Protein AF-A0A8B8NC90-F1 (afdb_monomer_lite)

Structure (mmCIF, N/CA/C/O backbone):
data_AF-A0A8B8NC90-F1
#
_entry.id   AF-A0A8B8NC90-F1
#
loop_
_atom_site.group_PDB
_atom_site.id
_atom_site.type_symbol
_atom_site.label_atom_id
_atom_site.label_alt_id
_atom_site.label_comp_id
_atom_site.label_asym_id
_atom_site.label_entity_id
_atom_site.label_seq_id
_atom_site.pdbx_PDB_ins_code
_atom_site.Cartn_x
_atom_site.Cartn_y
_atom_site.Cartn_z
_atom_site.occupancy
_atom_site.B_iso_or_equiv
_atom_site.auth_seq_id
_atom_site.auth_comp_id
_atom_site.auth_asym_id
_atom_site.auth_atom_id
_atom_site.pdbx_PDB_model_num
ATOM 1 N N . MET A 1 1 ? 20.961 3.939 -5.546 1.00 51.34 1 MET A N 1
ATOM 2 C CA . MET A 1 1 ? 19.909 4.936 -5.263 1.00 51.34 1 MET A CA 1
ATOM 3 C C . MET A 1 1 ? 19.337 5.400 -6.590 1.00 51.34 1 MET A C 1
ATOM 5 O O . MET A 1 1 ? 20.127 5.624 -7.498 1.00 51.34 1 MET A O 1
ATOM 9 N N . LEU A 1 2 ? 18.010 5.476 -6.715 1.00 60.88 2 LEU A N 1
ATOM 10 C CA . LEU A 1 2 ? 17.328 6.079 -7.866 1.00 60.88 2 LEU A CA 1
ATOM 11 C C . LEU A 1 2 ? 17.596 7.584 -7.821 1.00 60.88 2 LEU A C 1
ATOM 13 O O . LEU A 1 2 ? 17.132 8.259 -6.910 1.00 60.88 2 LEU A O 1
ATOM 17 N N . THR A 1 3 ? 18.426 8.091 -8.726 1.00 68.88 3 THR A N 1
ATOM 18 C CA . THR A 1 3 ? 18.877 9.491 -8.691 1.00 68.88 3 THR A CA 1
ATOM 19 C C . THR A 1 3 ? 18.158 10.370 -9.701 1.00 68.88 3 THR A C 1
ATOM 21 O O . THR A 1 3 ? 18.131 11.588 -9.526 1.00 68.88 3 THR A O 1
ATOM 24 N N . LYS A 1 4 ? 17.570 9.788 -10.754 1.00 80.81 4 LYS A N 1
ATOM 25 C CA . LYS A 1 4 ? 16.879 10.552 -11.790 1.00 80.81 4 LYS A CA 1
ATOM 26 C C . LYS A 1 4 ? 15.377 10.632 -11.487 1.00 80.81 4 LYS A C 1
ATOM 28 O O . LYS A 1 4 ? 14.757 9.596 -11.249 1.00 80.81 4 LYS A O 1
ATOM 33 N N . PRO A 1 5 ? 14.752 11.822 -11.583 1.00 84.38 5 PRO A N 1
ATOM 34 C CA . PRO A 1 5 ? 13.306 11.973 -11.395 1.00 84.38 5 PRO A CA 1
ATOM 35 C C . PRO A 1 5 ? 12.468 11.092 -12.330 1.00 84.38 5 PRO A C 1
ATOM 37 O O . PRO A 1 5 ? 11.403 10.618 -11.946 1.00 84.38 5 PRO A O 1
ATOM 40 N N . ILE A 1 6 ? 12.962 10.840 -13.546 1.00 85.75 6 ILE A N 1
ATOM 41 C CA . ILE A 1 6 ? 12.289 9.978 -14.524 1.00 85.75 6 ILE A CA 1
ATOM 42 C C . ILE A 1 6 ? 12.207 8.521 -14.056 1.00 85.75 6 ILE A C 1
ATOM 44 O O . ILE A 1 6 ? 11.196 7.866 -14.289 1.00 85.75 6 ILE A O 1
ATOM 48 N N . ASP A 1 7 ? 13.215 8.032 -13.329 1.00 85.12 7 ASP A N 1
ATOM 49 C CA . ASP A 1 7 ? 13.214 6.663 -12.817 1.00 85.12 7 ASP A CA 1
ATOM 50 C C . ASP A 1 7 ? 12.179 6.508 -11.689 1.00 85.12 7 ASP A C 1
ATOM 52 O O . ASP A 1 7 ? 11.511 5.480 -11.593 1.00 85.12 7 ASP A O 1
ATOM 56 N N . LEU A 1 8 ? 11.997 7.548 -10.861 1.00 86.88 8 LEU A N 1
ATOM 57 C CA . LEU A 1 8 ? 10.943 7.590 -9.839 1.00 86.88 8 LEU A CA 1
ATOM 58 C C . LEU A 1 8 ? 9.545 7.644 -10.462 1.00 86.88 8 LEU A C 1
ATOM 60 O O . LEU A 1 8 ? 8.629 6.997 -9.959 1.00 86.88 8 LEU A O 1
ATOM 64 N N . LEU A 1 9 ? 9.378 8.387 -11.560 1.00 88.81 9 LEU A N 1
ATOM 65 C CA . LEU A 1 9 ? 8.118 8.418 -12.301 1.00 88.81 9 LEU A CA 1
ATOM 66 C C . LEU A 1 9 ? 7.781 7.031 -12.860 1.00 88.81 9 LEU A C 1
ATOM 68 O O . LEU A 1 9 ? 6.677 6.543 -12.633 1.00 88.81 9 LEU A O 1
ATOM 72 N N . MET A 1 10 ? 8.752 6.371 -13.502 1.00 90.31 10 MET A N 1
ATOM 73 C CA . MET A 1 10 ? 8.588 5.002 -13.995 1.00 90.31 10 MET A CA 1
ATOM 74 C C . MET A 1 10 ? 8.243 4.032 -12.861 1.00 90.31 10 MET A C 1
ATOM 76 O O . MET A 1 10 ? 7.361 3.192 -13.016 1.00 90.31 10 MET A O 1
ATOM 80 N N . LEU A 1 11 ? 8.899 4.142 -11.702 1.00 90.00 11 LEU A N 1
ATOM 81 C CA . LEU A 1 11 ? 8.600 3.284 -10.556 1.00 90.00 11 LEU A CA 1
ATOM 82 C C . LEU A 1 11 ? 7.179 3.512 -10.020 1.00 90.00 11 LEU A C 1
ATOM 84 O O . LEU A 1 11 ? 6.496 2.545 -9.689 1.00 90.00 11 LEU A O 1
ATOM 88 N N . ASN A 1 12 ? 6.721 4.765 -9.957 1.00 90.88 12 ASN A N 1
ATOM 89 C CA . ASN A 1 12 ? 5.355 5.088 -9.548 1.00 90.88 12 ASN A CA 1
ATOM 90 C C . ASN A 1 12 ? 4.318 4.549 -10.533 1.00 90.88 12 ASN A C 1
ATOM 92 O O . ASN A 1 12 ? 3.337 3.958 -10.090 1.00 90.88 12 ASN A O 1
ATOM 96 N N . GLU A 1 13 ? 4.563 4.670 -11.837 1.00 92.38 13 GLU A N 1
ATOM 97 C CA . GLU A 1 13 ? 3.695 4.099 -12.870 1.00 92.38 13 GLU A CA 1
ATOM 98 C C . GLU A 1 13 ? 3.604 2.573 -12.736 1.00 92.38 13 GLU A C 1
ATOM 100 O O . GLU A 1 13 ? 2.508 2.011 -12.760 1.00 92.38 13 GLU A O 1
ATOM 105 N N . LEU A 1 14 ? 4.738 1.893 -12.529 1.00 93.69 14 LEU A N 1
ATOM 106 C CA . LEU A 1 14 ? 4.758 0.446 -12.311 1.00 93.69 14 LEU A CA 1
ATOM 107 C C . LEU A 1 14 ? 4.012 0.053 -11.030 1.00 93.69 14 LEU A C 1
ATOM 109 O O . LEU A 1 14 ? 3.244 -0.908 -11.031 1.00 93.69 14 LEU A O 1
ATOM 113 N N . LYS A 1 15 ? 4.214 0.802 -9.944 1.00 93.06 15 LYS A N 1
ATOM 114 C CA . LYS A 1 15 ? 3.516 0.592 -8.674 1.00 93.06 15 LYS A CA 1
ATOM 115 C C . LYS A 1 15 ? 2.003 0.732 -8.862 1.00 93.06 15 LYS A C 1
ATOM 117 O O . LYS A 1 15 ? 1.269 -0.171 -8.489 1.00 93.06 15 LYS A O 1
ATOM 122 N N . GLU A 1 16 ? 1.543 1.820 -9.468 1.00 93.25 16 GLU A N 1
ATOM 123 C CA . GLU A 1 16 ? 0.112 2.112 -9.648 1.00 93.25 16 GLU A CA 1
ATOM 124 C C . GLU A 1 16 ? -0.570 1.188 -10.660 1.00 93.25 16 GLU A C 1
ATOM 126 O O . GLU A 1 16 ? -1.758 0.916 -10.526 1.00 93.25 16 GLU A O 1
ATOM 131 N N . SER A 1 17 ? 0.172 0.671 -11.643 1.00 94.19 17 SER A N 1
ATOM 132 C CA . SER A 1 17 ? -0.391 -0.191 -12.689 1.00 94.19 17 SER A CA 1
ATOM 133 C C . SER A 1 17 ? -0.406 -1.676 -12.327 1.00 94.19 17 SER A C 1
ATOM 135 O O . SER A 1 17 ? -1.260 -2.407 -12.822 1.00 94.19 17 SER A O 1
ATOM 137 N N . TYR A 1 18 ? 0.562 -2.147 -11.532 1.00 95.06 18 TYR A N 1
ATOM 138 C CA . TYR A 1 18 ? 0.778 -3.584 -11.322 1.00 95.06 18 TYR A CA 1
ATOM 139 C C . TYR A 1 18 ? 0.674 -4.034 -9.865 1.00 95.06 18 TYR A C 1
ATOM 141 O O . TYR A 1 18 ? 0.512 -5.232 -9.640 1.00 95.06 18 TYR A O 1
ATOM 149 N N . CYS A 1 19 ? 0.785 -3.140 -8.875 1.00 95.12 19 CYS A N 1
ATOM 150 C CA . CYS A 1 19 ? 0.673 -3.547 -7.474 1.00 95.12 19 CYS A CA 1
ATOM 151 C C . CYS A 1 19 ? -0.789 -3.620 -7.037 1.00 95.12 19 CYS A C 1
ATOM 153 O O . CYS A 1 19 ? -1.553 -2.671 -7.195 1.00 95.12 19 CYS A O 1
ATOM 155 N N . TYR A 1 20 ? -1.144 -4.730 -6.406 1.00 94.75 20 TYR A N 1
ATOM 156 C CA . TYR A 1 20 ? -2.448 -4.950 -5.796 1.00 94.75 20 TYR A CA 1
ATOM 157 C C . TYR A 1 20 ? -2.318 -5.978 -4.677 1.00 94.75 20 TYR A C 1
ATOM 159 O O . TYR A 1 20 ? -1.362 -6.750 -4.634 1.00 94.75 20 TYR A O 1
ATOM 167 N N . ILE A 1 21 ? -3.263 -5.989 -3.746 1.00 95.19 21 ILE A N 1
ATOM 168 C CA . ILE A 1 21 ? -3.246 -6.902 -2.609 1.00 95.19 21 ILE A CA 1
ATOM 169 C C . ILE A 1 21 ? -4.091 -8.129 -2.942 1.00 95.19 21 ILE A C 1
ATOM 171 O O . ILE A 1 21 ? -5.312 -8.062 -3.050 1.00 95.19 21 ILE A O 1
ATOM 175 N N . GLN A 1 22 ? -3.422 -9.268 -3.080 1.00 92.88 22 GLN A N 1
ATOM 176 C CA . GLN A 1 22 ? -4.041 -10.577 -3.246 1.00 92.88 22 GLN A CA 1
ATOM 177 C C . GLN A 1 22 ? -3.178 -11.635 -2.551 1.00 92.88 22 GLN A C 1
ATOM 179 O O . GLN A 1 22 ? -1.956 -11.488 -2.458 1.00 92.88 22 GLN A O 1
ATOM 184 N N . GLU A 1 23 ? -3.804 -12.704 -2.063 1.00 87.50 23 GLU A N 1
ATOM 185 C CA . GLU A 1 23 ? -3.086 -13.884 -1.580 1.00 87.50 23 GLU A CA 1
ATOM 186 C C . GLU A 1 23 ? -2.426 -14.658 -2.732 1.00 87.50 23 GLU A C 1
ATOM 188 O O . GLU A 1 23 ? -3.012 -14.828 -3.801 1.00 87.50 23 GLU A O 1
ATOM 193 N N . GLY A 1 24 ? -1.219 -15.178 -2.491 1.00 88.75 24 GLY A N 1
ATOM 194 C CA . GLY A 1 24 ? -0.445 -15.948 -3.470 1.00 88.75 24 GLY A CA 1
ATOM 195 C C . GLY A 1 24 ? 0.720 -15.171 -4.085 1.00 88.75 24 GLY A C 1
ATOM 196 O O . GLY A 1 24 ? 1.045 -14.069 -3.656 1.00 88.75 24 GLY A O 1
ATOM 197 N N . GLU A 1 25 ? 1.398 -15.773 -5.061 1.00 88.19 25 GLU A N 1
ATOM 198 C CA . GLU A 1 25 ? 2.469 -15.114 -5.816 1.00 88.19 25 GLU A CA 1
ATOM 199 C C . GLU A 1 25 ? 1.867 -14.351 -6.997 1.00 88.19 25 GLU A C 1
ATOM 201 O O . GLU A 1 25 ? 1.104 -14.913 -7.786 1.00 88.19 25 GLU A O 1
ATOM 206 N N . VAL A 1 26 ? 2.213 -13.068 -7.101 1.00 92.25 26 VAL A N 1
ATOM 207 C CA . VAL A 1 26 ? 1.705 -12.182 -8.143 1.00 92.25 26 VAL A CA 1
ATOM 208 C C . VAL A 1 26 ? 2.850 -11.662 -8.995 1.00 92.25 26 VAL A C 1
ATOM 210 O O . VAL A 1 26 ? 3.685 -10.881 -8.531 1.00 92.25 26 VAL A O 1
ATOM 213 N N . ASP A 1 27 ? 2.807 -12.028 -10.270 1.00 94.44 27 ASP A N 1
ATOM 214 C CA . ASP A 1 27 ? 3.809 -11.676 -11.262 1.00 94.44 27 ASP A CA 1
ATOM 215 C C . ASP A 1 27 ? 3.162 -11.057 -12.498 1.00 94.44 27 ASP A C 1
ATOM 217 O O . ASP A 1 27 ? 2.068 -11.440 -12.914 1.00 94.44 27 ASP A O 1
ATOM 221 N N . ALA A 1 28 ? 3.880 -10.143 -13.144 1.00 95.06 28 ALA A N 1
ATOM 222 C CA . ALA A 1 28 ? 3.467 -9.573 -14.418 1.00 95.06 28 ALA A CA 1
ATOM 223 C C . ALA A 1 28 ? 4.668 -9.336 -15.327 1.00 95.06 28 ALA A C 1
ATOM 225 O O . ALA A 1 28 ? 5.808 -9.226 -14.883 1.00 95.06 28 ALA A O 1
ATOM 226 N N . VAL A 1 29 ? 4.418 -9.229 -16.628 1.00 96.06 29 VAL A N 1
ATOM 227 C CA . VAL A 1 29 ? 5.436 -8.774 -17.575 1.00 96.06 29 VAL A CA 1
ATOM 228 C C . VAL A 1 29 ? 5.130 -7.337 -17.954 1.00 96.06 29 VAL A C 1
ATOM 230 O O . VAL A 1 29 ? 4.096 -7.074 -18.560 1.00 96.06 29 VAL A O 1
ATOM 233 N N . ALA A 1 30 ? 6.048 -6.432 -17.628 1.00 94.69 30 ALA A N 1
ATOM 234 C CA . ALA A 1 30 ? 5.926 -5.008 -17.893 1.00 94.69 30 ALA A CA 1
ATOM 235 C C . ALA A 1 30 ? 6.956 -4.553 -18.930 1.00 94.69 30 ALA A C 1
ATOM 237 O O . ALA A 1 30 ? 8.036 -5.136 -19.076 1.00 94.69 30 ALA A O 1
ATOM 238 N N . VAL A 1 31 ? 6.617 -3.492 -19.657 1.00 93.56 31 VAL A N 1
ATOM 239 C CA . VAL A 1 31 ? 7.562 -2.775 -20.513 1.00 93.56 31 VAL A CA 1
ATOM 240 C C . VAL A 1 31 ? 8.000 -1.527 -19.762 1.00 93.56 31 VAL A C 1
ATOM 242 O O . VAL A 1 31 ? 7.171 -0.695 -19.416 1.00 93.56 31 VAL A O 1
ATOM 245 N N . VAL A 1 32 ? 9.298 -1.409 -19.508 1.00 92.56 32 VAL A N 1
ATOM 246 C CA . VAL A 1 32 ? 9.908 -0.283 -18.796 1.00 92.56 32 VAL A CA 1
ATOM 247 C C . VAL A 1 32 ? 10.703 0.543 -19.790 1.00 92.56 32 VAL A C 1
ATOM 249 O O . VAL A 1 32 ? 11.409 -0.008 -20.636 1.00 92.56 32 VAL A O 1
ATOM 252 N N . GLN A 1 33 ? 10.596 1.862 -19.697 1.00 89.50 33 GLN A N 1
ATOM 253 C CA . GLN A 1 33 ? 11.364 2.777 -20.529 1.00 89.50 33 GLN A CA 1
ATOM 254 C C . GLN A 1 33 ? 12.568 3.298 -19.745 1.00 89.50 33 GLN A C 1
ATOM 256 O O . GLN A 1 33 ? 12.419 3.782 -18.627 1.00 89.50 33 GLN A O 1
ATOM 261 N N . SER A 1 34 ? 13.762 3.192 -20.325 1.00 85.38 34 SER A N 1
ATOM 262 C CA . SER A 1 34 ? 14.988 3.768 -19.774 1.00 85.38 34 SER A CA 1
ATOM 263 C C . SER A 1 34 ? 15.387 5.009 -20.562 1.00 85.38 34 SER A C 1
ATOM 265 O O . SER A 1 34 ? 15.458 4.970 -21.795 1.00 85.38 34 SER A O 1
ATOM 267 N N . TYR A 1 35 ? 15.701 6.080 -19.837 1.00 84.94 35 TYR A N 1
ATOM 268 C CA . TYR A 1 35 ? 16.087 7.370 -20.397 1.00 84.94 35 TYR A CA 1
ATOM 269 C C . TYR A 1 35 ? 17.549 7.687 -20.043 1.00 84.94 35 TYR A C 1
ATOM 271 O O . TYR A 1 35 ? 17.912 7.883 -18.876 1.00 84.94 35 TYR A O 1
ATOM 279 N N . GLU A 1 36 ? 18.401 7.732 -21.066 1.00 84.56 36 GLU A N 1
ATOM 280 C CA . GLU A 1 36 ? 19.814 8.102 -20.957 1.00 84.56 36 GLU A CA 1
ATOM 281 C C . GLU A 1 36 ? 20.085 9.415 -21.694 1.00 84.56 36 GLU A C 1
ATOM 283 O O . GLU A 1 36 ? 19.480 9.700 -22.729 1.00 84.56 36 GLU A O 1
ATOM 288 N N . ASP A 1 37 ? 20.986 10.235 -21.149 1.00 82.62 37 ASP A N 1
ATOM 289 C CA . ASP A 1 37 ? 21.222 11.583 -21.662 1.00 82.62 37 ASP A CA 1
ATOM 290 C C . ASP A 1 37 ? 21.797 11.530 -23.082 1.00 82.62 37 ASP A C 1
ATOM 292 O O . ASP A 1 37 ? 22.828 10.910 -23.337 1.00 82.62 37 ASP A O 1
ATOM 296 N N . GLY A 1 38 ? 21.117 12.195 -24.019 1.00 81.44 38 GLY A N 1
ATOM 297 C CA . GLY A 1 38 ? 21.518 12.238 -25.427 1.00 81.44 38 GLY A CA 1
ATOM 298 C C . GLY A 1 38 ? 21.178 10.982 -26.239 1.00 81.44 38 GLY A C 1
ATOM 299 O O . GLY A 1 38 ? 21.461 10.959 -27.435 1.00 81.44 38 GLY A O 1
ATOM 300 N N . MET A 1 39 ? 20.541 9.977 -25.632 1.00 84.19 39 MET A N 1
ATOM 301 C CA . MET A 1 39 ? 20.095 8.755 -26.303 1.00 84.19 39 MET A CA 1
ATOM 302 C C . MET A 1 39 ? 18.561 8.712 -26.406 1.00 84.19 39 MET A C 1
ATOM 304 O O . MET A 1 39 ? 17.863 9.274 -25.560 1.00 84.19 39 MET A O 1
ATOM 308 N N . PRO A 1 40 ? 17.995 8.066 -27.441 1.00 84.81 40 PRO A N 1
ATOM 309 C CA . PRO A 1 40 ? 16.555 7.842 -27.506 1.00 84.81 40 PRO A CA 1
ATOM 310 C C . PRO A 1 40 ? 16.098 6.910 -26.375 1.00 84.81 40 PRO A C 1
ATOM 312 O O . PRO A 1 40 ? 16.861 6.062 -25.910 1.00 84.81 40 PRO A O 1
ATOM 315 N N . ALA A 1 41 ? 14.834 7.038 -25.964 1.00 86.69 41 ALA A N 1
ATOM 316 C CA . ALA A 1 41 ? 14.242 6.162 -24.958 1.00 86.69 41 ALA A CA 1
ATOM 317 C C . ALA A 1 41 ? 14.319 4.692 -25.403 1.00 86.69 41 ALA A C 1
ATOM 319 O O . ALA A 1 41 ? 13.879 4.347 -26.504 1.00 86.69 41 ALA A O 1
ATOM 320 N N . ALA A 1 42 ? 14.858 3.827 -24.545 1.00 88.50 42 ALA A N 1
ATOM 321 C CA . ALA A 1 42 ? 14.930 2.393 -24.803 1.00 88.50 42 ALA A CA 1
ATOM 322 C C . ALA A 1 42 ? 13.838 1.656 -24.023 1.00 88.50 42 ALA A C 1
ATOM 324 O O . ALA A 1 42 ? 13.613 1.925 -22.846 1.00 88.50 42 ALA A O 1
ATOM 325 N N . SER A 1 43 ? 13.150 0.723 -24.682 1.00 92.12 43 SER A N 1
ATOM 326 C CA . SER A 1 43 ? 12.098 -0.093 -24.073 1.00 92.12 43 SER A CA 1
ATOM 327 C C . SER A 1 43 ? 12.625 -1.476 -23.703 1.00 92.12 43 SER A C 1
ATOM 329 O O . SER A 1 43 ? 13.091 -2.214 -24.574 1.00 92.12 43 SER A O 1
ATOM 331 N N . HIS A 1 44 ? 12.470 -1.861 -22.442 1.00 91.50 44 HIS A N 1
ATOM 332 C CA . HIS A 1 44 ? 12.895 -3.152 -21.908 1.00 91.50 44 HIS A CA 1
ATOM 333 C C . HIS A 1 44 ? 11.684 -3.935 -21.428 1.00 91.50 44 HIS A C 1
ATOM 335 O O . HIS A 1 44 ? 10.899 -3.444 -20.619 1.00 91.50 44 HIS A O 1
ATOM 341 N N . ARG A 1 45 ? 11.523 -5.169 -21.904 1.00 94.94 45 ARG A N 1
ATOM 342 C CA . ARG A 1 45 ? 10.487 -6.074 -21.401 1.00 94.94 45 ARG A CA 1
ATOM 343 C C . ARG A 1 45 ? 11.050 -6.852 -20.219 1.00 94.94 45 ARG A C 1
ATOM 345 O O . ARG A 1 45 ? 11.995 -7.615 -20.392 1.00 94.94 45 ARG A O 1
ATOM 352 N N . THR A 1 46 ? 10.464 -6.673 -19.042 1.00 93.81 46 THR A N 1
ATOM 353 C CA . THR A 1 46 ? 10.926 -7.302 -17.802 1.00 93.81 46 THR A CA 1
ATOM 354 C C . THR A 1 46 ? 9.797 -8.045 -17.101 1.00 93.81 46 THR A C 1
ATOM 356 O O . THR A 1 46 ? 8.628 -7.671 -17.215 1.00 93.81 46 THR A O 1
ATOM 359 N N . ARG A 1 47 ? 10.142 -9.110 -16.377 1.00 95.88 47 ARG A N 1
ATOM 360 C CA . ARG A 1 47 ? 9.211 -9.798 -15.481 1.00 95.88 47 ARG A CA 1
ATOM 361 C C . ARG A 1 47 ? 9.315 -9.148 -14.108 1.00 95.88 47 ARG A C 1
ATOM 363 O O . ARG A 1 47 ? 10.390 -9.123 -13.518 1.00 95.88 47 ARG A O 1
ATOM 370 N N . LEU A 1 48 ? 8.197 -8.628 -13.632 1.00 95.50 48 LEU A N 1
ATOM 371 C CA . LEU A 1 48 ? 8.010 -8.164 -12.271 1.00 95.50 48 LEU A CA 1
ATOM 372 C C . LEU A 1 48 ? 7.478 -9.324 -11.437 1.00 95.50 48 LEU A C 1
ATOM 374 O O . LEU A 1 48 ? 6.612 -10.070 -11.898 1.00 95.50 48 LEU A O 1
ATOM 378 N N . THR A 1 49 ? 8.003 -9.457 -10.228 1.00 94.50 49 THR A N 1
ATOM 379 C CA . THR A 1 49 ? 7.640 -10.524 -9.298 1.00 94.50 49 THR A CA 1
ATOM 380 C C . THR A 1 49 ? 7.223 -9.947 -7.960 1.00 94.50 49 THR A C 1
ATOM 382 O O . THR A 1 49 ? 7.692 -8.867 -7.595 1.00 94.50 49 THR A O 1
ATOM 385 N N . ALA A 1 50 ? 6.414 -10.691 -7.207 1.00 93.31 50 ALA A N 1
ATOM 386 C CA . ALA A 1 50 ? 5.981 -10.309 -5.861 1.00 93.31 50 ALA A CA 1
ATOM 387 C C . ALA A 1 50 ? 5.260 -8.945 -5.811 1.00 93.31 50 ALA A C 1
ATOM 389 O O . ALA A 1 50 ? 5.450 -8.154 -4.889 1.00 93.31 50 ALA A O 1
ATOM 390 N N . LEU A 1 51 ? 4.418 -8.660 -6.807 1.00 94.69 51 LEU A N 1
ATOM 391 C CA . LEU A 1 51 ? 3.707 -7.382 -6.962 1.00 94.69 51 LEU A CA 1
ATOM 392 C C . LEU A 1 51 ? 2.714 -7.076 -5.831 1.00 94.69 51 LEU A C 1
ATOM 394 O O . LEU A 1 51 ? 2.331 -5.926 -5.628 1.00 94.69 51 LEU A O 1
ATOM 398 N N . ASN A 1 52 ? 2.327 -8.092 -5.067 1.00 94.06 52 ASN A N 1
ATOM 399 C CA . ASN A 1 52 ? 1.496 -7.957 -3.880 1.00 94.06 52 ASN A CA 1
ATOM 400 C C . ASN A 1 52 ? 2.277 -7.626 -2.605 1.00 94.06 52 ASN A C 1
ATOM 402 O O . ASN A 1 52 ? 1.667 -7.244 -1.614 1.00 94.06 52 ASN A O 1
ATOM 406 N N . VAL A 1 53 ? 3.608 -7.727 -2.600 1.00 92.94 53 VAL A N 1
ATOM 407 C CA . VAL A 1 53 ? 4.424 -7.453 -1.407 1.00 92.94 53 VAL A CA 1
ATOM 408 C C . VAL A 1 53 ? 4.564 -5.954 -1.107 1.00 92.94 53 VAL A C 1
ATOM 410 O O . VAL A 1 53 ? 4.348 -5.581 0.046 1.00 92.94 53 VAL A O 1
ATOM 413 N N . PRO A 1 54 ? 4.872 -5.061 -2.073 1.00 92.31 54 PRO A N 1
ATOM 414 C CA . PRO A 1 54 ? 5.011 -3.632 -1.794 1.00 92.31 54 PRO A CA 1
ATOM 415 C C . PRO A 1 54 ? 3.816 -2.988 -1.065 1.00 92.31 54 PRO A C 1
ATOM 417 O O . PRO A 1 54 ? 4.045 -2.345 -0.037 1.00 92.31 54 PRO A O 1
ATOM 420 N N . PRO A 1 55 ? 2.547 -3.168 -1.495 1.00 93.69 55 PRO A N 1
ATOM 421 C CA . PRO A 1 55 ? 1.416 -2.545 -0.801 1.00 93.69 55 PRO A CA 1
ATOM 422 C C . PRO A 1 55 ? 1.191 -3.112 0.611 1.00 93.69 55 PRO A C 1
ATOM 424 O O . PRO A 1 55 ? 0.625 -2.433 1.468 1.00 93.69 55 PRO A O 1
ATOM 427 N N . MET A 1 56 ? 1.692 -4.317 0.903 1.00 93.12 56 MET A N 1
ATOM 428 C CA . MET A 1 56 ? 1.601 -4.923 2.234 1.00 93.12 56 MET A CA 1
ATOM 429 C C . MET A 1 56 ? 2.481 -4.225 3.274 1.00 93.12 56 MET A C 1
ATOM 431 O O . MET A 1 56 ? 2.241 -4.389 4.471 1.00 93.12 56 MET A O 1
ATOM 435 N N . GLY A 1 57 ? 3.437 -3.390 2.850 1.00 91.81 57 GLY A N 1
ATOM 436 C CA . GLY A 1 57 ? 4.233 -2.550 3.747 1.00 91.81 57 GLY A CA 1
ATOM 437 C C . GLY A 1 57 ? 3.386 -1.643 4.649 1.00 91.81 57 GLY A C 1
ATOM 438 O O . GLY A 1 57 ? 3.791 -1.364 5.773 1.00 91.81 57 GLY A O 1
ATOM 439 N N . LEU A 1 58 ? 2.165 -1.279 4.230 1.00 92.44 58 LEU A N 1
ATOM 440 C CA . LEU A 1 58 ? 1.204 -0.536 5.059 1.00 92.44 58 LEU A CA 1
ATOM 441 C C . LEU A 1 58 ? 0.836 -1.257 6.363 1.00 92.44 58 LEU A C 1
ATOM 443 O O . LEU A 1 58 ? 0.515 -0.618 7.362 1.00 92.44 58 LEU A O 1
ATOM 447 N N . PHE A 1 59 ? 0.847 -2.589 6.356 1.00 93.00 59 PHE A N 1
ATOM 448 C CA . PHE A 1 59 ? 0.518 -3.410 7.520 1.00 93.00 59 PHE A CA 1
ATOM 449 C C . PHE A 1 59 ? 1.762 -3.860 8.290 1.00 93.00 59 PHE A C 1
ATOM 451 O O . PHE A 1 59 ? 1.641 -4.295 9.433 1.00 93.00 59 PHE A O 1
ATOM 458 N N . TYR A 1 60 ? 2.943 -3.735 7.682 1.00 91.44 60 TYR A N 1
ATOM 459 C CA . TYR A 1 60 ? 4.227 -4.162 8.232 1.00 91.44 60 TYR A CA 1
ATOM 460 C C . TYR A 1 60 ? 5.273 -3.051 8.044 1.00 91.44 60 TYR A C 1
ATOM 462 O O . TYR A 1 60 ? 6.202 -3.205 7.248 1.00 91.44 60 TYR A O 1
ATOM 470 N N . PRO A 1 61 ? 5.146 -1.923 8.767 1.00 87.12 61 PRO A N 1
ATOM 471 C CA . PRO A 1 61 ? 5.992 -0.744 8.567 1.00 87.12 61 PRO A CA 1
ATOM 472 C C . PRO A 1 61 ? 7.476 -1.017 8.832 1.00 87.12 61 PRO A C 1
ATOM 474 O O . PRO A 1 61 ? 8.329 -0.332 8.289 1.00 87.12 61 PRO A O 1
ATOM 477 N N . THR A 1 62 ? 7.810 -2.067 9.587 1.00 85.56 62 THR A N 1
ATOM 478 C CA . THR A 1 62 ? 9.196 -2.511 9.807 1.00 85.56 62 THR A CA 1
ATOM 479 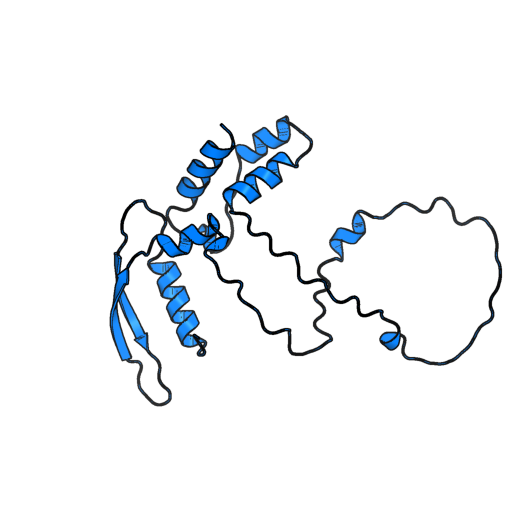C C . THR A 1 62 ? 9.902 -2.998 8.540 1.00 85.56 62 THR A C 1
ATOM 481 O O . THR A 1 62 ? 11.126 -3.114 8.537 1.00 85.56 62 THR A O 1
ATOM 484 N N . LEU A 1 63 ? 9.155 -3.299 7.472 1.00 83.31 63 LEU A N 1
ATOM 485 C CA . LEU A 1 63 ? 9.704 -3.621 6.154 1.00 83.31 63 LEU A CA 1
ATOM 486 C C . LEU A 1 63 ? 10.042 -2.368 5.339 1.00 83.31 63 LEU A C 1
ATOM 488 O O . LEU A 1 63 ? 10.753 -2.466 4.338 1.00 83.31 63 LEU A O 1
ATOM 492 N N . LEU A 1 64 ? 9.522 -1.206 5.737 1.00 81.25 64 LEU A N 1
ATOM 493 C CA . LEU A 1 64 ? 9.786 0.060 5.077 1.00 81.25 64 LEU A CA 1
ATOM 494 C C . LEU A 1 64 ? 11.073 0.657 5.643 1.00 81.25 64 LEU A C 1
ATOM 496 O O . LEU A 1 64 ? 11.300 0.683 6.851 1.00 81.25 64 LEU A O 1
ATOM 500 N N . VAL A 1 65 ? 11.930 1.137 4.747 1.00 72.69 65 VAL A N 1
ATOM 501 C CA . VAL A 1 65 ? 13.080 1.949 5.138 1.00 72.69 65 VAL A CA 1
ATOM 502 C C . VAL A 1 65 ? 12.608 3.400 5.165 1.00 72.69 65 VAL A C 1
ATOM 504 O O . VAL A 1 65 ? 12.123 3.864 4.130 1.00 72.69 65 VAL A O 1
ATOM 507 N N . PRO A 1 66 ? 12.752 4.115 6.295 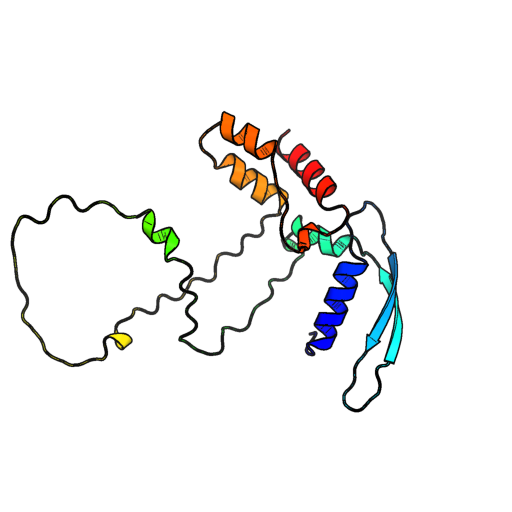1.00 66.62 66 PRO A N 1
ATOM 508 C CA . PRO A 1 66 ? 12.433 5.534 6.383 1.00 66.62 66 PRO A CA 1
ATOM 509 C C . PRO A 1 66 ? 13.100 6.311 5.252 1.00 66.62 66 PRO A C 1
ATOM 511 O O . PRO A 1 66 ? 14.327 6.275 5.098 1.00 66.62 66 PRO A O 1
ATOM 514 N N . GLU A 1 67 ? 12.306 7.006 4.441 1.00 60.41 67 GLU A N 1
ATOM 515 C CA . GLU A 1 67 ? 12.861 7.908 3.442 1.00 60.41 67 GLU A CA 1
ATOM 516 C C . GLU A 1 67 ? 13.416 9.130 4.177 1.00 60.41 67 GLU A C 1
ATOM 518 O O . GLU A 1 67 ? 12.680 9.997 4.647 1.00 60.41 67 GLU A O 1
ATOM 523 N N . VAL A 1 68 ? 14.741 9.177 4.329 1.00 57.59 68 VAL A N 1
ATOM 524 C CA . VAL A 1 68 ? 15.416 10.333 4.920 1.00 57.59 68 VAL A CA 1
ATOM 525 C C . VAL A 1 68 ? 15.373 11.458 3.899 1.00 57.59 68 VAL A C 1
ATOM 527 O O . VAL A 1 68 ? 16.240 11.560 3.027 1.00 57.59 68 VAL A O 1
ATOM 530 N N . TYR A 1 69 ? 14.353 12.307 4.002 1.00 52.62 69 TYR A N 1
ATOM 531 C CA . TYR A 1 69 ? 14.322 13.533 3.226 1.00 52.62 69 TYR A CA 1
ATOM 532 C C . TYR A 1 69 ? 15.511 14.400 3.664 1.00 52.62 69 TYR A C 1
ATOM 534 O O . TYR A 1 69 ? 15.706 14.601 4.870 1.00 52.62 69 TYR A O 1
ATOM 542 N N . PRO A 1 70 ? 16.349 14.895 2.734 1.00 57.75 70 PRO A N 1
ATOM 543 C CA . PRO A 1 70 ? 17.404 15.816 3.113 1.00 57.75 70 PRO A CA 1
ATOM 544 C C . PRO A 1 70 ? 16.753 17.024 3.795 1.00 57.75 70 PRO A C 1
ATOM 546 O O . PRO A 1 70 ? 15.715 17.496 3.318 1.00 57.75 70 PRO A O 1
ATOM 549 N N . PRO A 1 71 ? 17.323 17.529 4.905 1.00 57.31 71 PRO A N 1
ATOM 550 C CA . PRO A 1 71 ? 16.770 18.702 5.561 1.00 57.31 71 PRO A CA 1
ATOM 551 C C . PRO A 1 71 ? 16.631 19.820 4.521 1.00 57.31 71 PRO A C 1
ATOM 553 O O . PRO A 1 71 ? 17.530 19.977 3.680 1.00 57.31 71 PRO A O 1
ATOM 556 N N . PRO A 1 72 ? 15.510 20.565 4.524 1.00 55.09 72 PRO A N 1
ATOM 557 C CA . PRO A 1 72 ? 15.283 21.606 3.541 1.00 55.09 72 PRO A CA 1
ATOM 558 C C . PRO A 1 72 ? 16.499 22.542 3.517 1.00 55.09 72 PRO A C 1
ATOM 560 O O . PRO A 1 72 ? 17.042 22.884 4.570 1.00 55.09 72 PRO A O 1
ATOM 563 N N . PRO A 1 73 ? 16.962 22.970 2.330 1.00 59.91 73 PRO A N 1
ATOM 564 C CA . PRO A 1 73 ? 18.252 23.645 2.163 1.00 59.91 73 PRO A CA 1
ATOM 565 C C . PRO A 1 73 ? 18.349 25.017 2.852 1.00 59.91 73 PRO A C 1
ATOM 567 O O . PRO A 1 73 ? 19.356 25.710 2.704 1.00 59.91 73 PRO A O 1
ATOM 570 N N . ARG A 1 74 ? 17.303 25.464 3.557 1.00 61.38 74 ARG A N 1
ATOM 571 C CA . ARG A 1 74 ? 17.214 26.791 4.161 1.00 61.38 74 ARG A CA 1
ATOM 572 C C . ARG A 1 74 ? 16.620 26.715 5.565 1.00 61.38 74 ARG A C 1
ATOM 574 O O . ARG A 1 74 ? 15.547 26.162 5.761 1.00 61.38 74 ARG A O 1
ATOM 581 N N . SER A 1 75 ? 17.288 27.378 6.505 1.00 57.84 75 SER A N 1
ATOM 582 C CA . SER A 1 75 ? 16.934 27.475 7.930 1.00 57.84 75 SER A CA 1
ATOM 583 C C . SER A 1 75 ? 15.622 28.211 8.240 1.00 57.84 75 SER A C 1
ATOM 585 O O . SER A 1 75 ? 15.216 28.249 9.394 1.00 57.84 75 SER A O 1
ATOM 587 N N . TRP A 1 76 ? 14.976 28.823 7.243 1.00 57.59 76 TRP A N 1
ATOM 588 C CA . TRP A 1 76 ? 13.677 29.494 7.383 1.00 57.59 76 TRP A CA 1
ATOM 589 C C . TRP A 1 76 ? 12.506 28.667 6.850 1.00 57.59 76 TRP A C 1
ATOM 591 O O . TRP A 1 76 ? 11.364 29.113 6.945 1.00 57.59 76 TRP A O 1
ATOM 601 N N . PHE A 1 77 ? 12.763 27.471 6.309 1.00 51.19 77 PHE A N 1
ATOM 602 C CA . PHE A 1 77 ? 11.715 26.482 6.077 1.00 51.19 77 PHE A CA 1
ATOM 603 C C . PHE A 1 77 ? 11.400 25.805 7.417 1.00 51.19 77 PHE A C 1
ATOM 605 O O . PHE A 1 77 ? 11.788 24.671 7.679 1.00 51.19 77 PHE A O 1
ATOM 612 N N . ASN A 1 78 ? 10.785 26.579 8.307 1.00 54.66 78 ASN A N 1
ATOM 613 C CA . ASN A 1 78 ? 10.135 26.052 9.491 1.00 54.66 78 ASN A CA 1
ATOM 614 C C . ASN A 1 78 ? 8.730 25.658 9.047 1.00 54.66 78 ASN A C 1
ATOM 616 O O . ASN A 1 78 ? 7.908 26.535 8.775 1.00 54.66 78 ASN A O 1
ATOM 620 N N . ASP A 1 79 ? 8.466 24.357 8.955 1.00 51.97 79 ASP A N 1
ATOM 621 C CA . ASP A 1 79 ? 7.094 23.865 8.998 1.00 51.97 79 ASP A CA 1
ATOM 622 C C . ASP A 1 79 ? 6.539 24.282 10.363 1.00 51.97 79 ASP A C 1
ATOM 624 O O . ASP A 1 79 ? 6.809 23.648 11.383 1.00 51.97 79 ASP A O 1
ATOM 628 N N . TYR A 1 80 ? 5.802 25.395 10.405 1.00 52.84 80 TYR A N 1
ATOM 629 C CA . TYR A 1 80 ? 4.969 25.768 11.550 1.00 52.84 80 TYR A CA 1
ATOM 630 C C . TYR A 1 80 ? 3.743 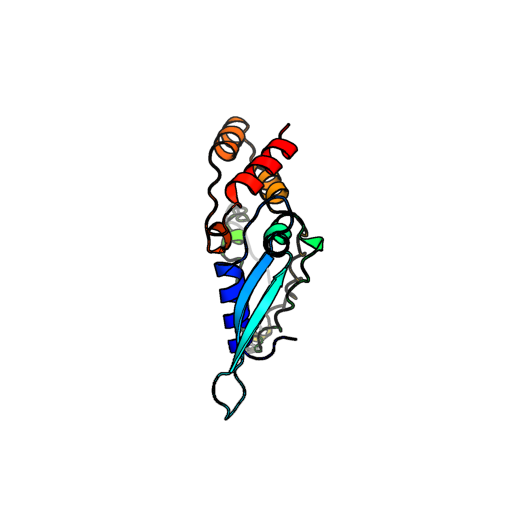24.845 11.592 1.00 52.84 80 TYR A C 1
ATOM 632 O O . TYR A 1 80 ? 2.595 25.284 11.576 1.00 52.84 80 TYR A O 1
ATOM 640 N N . GLU A 1 81 ? 3.991 23.542 11.617 1.00 52.75 81 GLU A N 1
ATOM 641 C CA . GLU A 1 81 ? 2.990 22.498 11.792 1.00 52.75 81 GLU A CA 1
ATOM 642 C C . GLU A 1 81 ? 2.703 22.362 13.286 1.00 52.75 81 GLU A C 1
ATOM 644 O O . GLU A 1 81 ? 3.044 21.355 13.895 1.00 52.75 81 GLU A O 1
ATOM 649 N N . ASP A 1 82 ? 2.175 23.437 13.886 1.00 53.62 82 ASP A N 1
ATOM 650 C CA . ASP A 1 82 ? 1.537 23.376 15.209 1.00 53.62 82 ASP A CA 1
ATOM 651 C C . ASP A 1 82 ? 0.673 24.594 15.587 1.00 53.62 82 ASP A C 1
ATOM 653 O O . ASP A 1 82 ? 0.325 24.794 16.749 1.00 53.62 82 ASP A O 1
ATOM 657 N N . MET A 1 83 ? 0.224 25.411 14.624 1.00 50.66 83 MET A N 1
ATOM 658 C CA . MET A 1 83 ? -0.715 26.507 14.944 1.00 50.66 83 MET A CA 1
ATOM 659 C C . MET A 1 83 ? -2.136 26.022 15.305 1.00 50.66 83 MET A C 1
ATOM 661 O O . MET A 1 83 ? -2.999 26.836 15.632 1.00 50.66 83 MET A O 1
ATOM 665 N N . LEU A 1 84 ? -2.405 24.712 15.228 1.00 51.03 84 LEU A N 1
ATOM 666 C CA . LEU A 1 84 ? -3.702 24.111 15.565 1.00 51.03 84 LEU A CA 1
ATOM 667 C C . LEU A 1 84 ? -3.687 23.306 16.875 1.00 51.03 84 LEU A C 1
ATOM 669 O O . LEU A 1 84 ? -4.747 23.181 17.493 1.00 51.03 84 LEU A O 1
ATOM 673 N N . GLU A 1 85 ? -2.536 22.811 17.346 1.00 49.66 85 GLU A N 1
ATOM 674 C CA . GLU A 1 85 ? -2.457 22.136 18.653 1.00 49.66 85 GLU A CA 1
ATOM 675 C C . GLU A 1 85 ? -2.443 23.133 19.823 1.00 49.66 85 GLU A C 1
ATOM 677 O O . GLU A 1 85 ? -2.975 22.842 20.896 1.00 49.66 85 GLU A O 1
ATOM 682 N N . GLU A 1 86 ? -1.975 24.367 19.606 1.00 45.53 86 GLU A N 1
ATOM 683 C CA . GLU A 1 86 ? -1.931 25.404 20.649 1.00 45.53 86 GLU A CA 1
ATOM 684 C C . GLU A 1 86 ? -3.329 25.901 21.086 1.00 45.53 86 GLU A C 1
ATOM 686 O O . GLU A 1 86 ? -3.499 26.450 22.176 1.00 45.53 86 GLU A O 1
ATOM 691 N N . THR A 1 87 ? -4.379 25.637 20.295 1.00 45.09 87 THR A N 1
ATOM 692 C CA . THR A 1 87 ? -5.764 26.003 20.659 1.00 45.09 87 THR A CA 1
ATOM 693 C C . THR A 1 87 ? -6.289 25.200 21.862 1.00 45.09 87 THR A C 1
ATOM 695 O O . THR A 1 87 ? -7.214 25.644 22.543 1.00 45.09 87 THR A O 1
ATOM 698 N N . TRP A 1 88 ? -5.687 24.050 22.183 1.00 50.66 88 TRP A N 1
ATOM 699 C CA . TRP A 1 88 ? -6.136 23.179 23.278 1.00 50.66 88 TRP A CA 1
ATOM 700 C C . TRP A 1 88 ? -5.431 23.430 24.621 1.00 50.66 88 TRP A C 1
ATOM 702 O O . TRP A 1 88 ? -5.834 22.850 25.628 1.00 50.66 88 TRP A O 1
ATOM 712 N N . HIS A 1 89 ? -4.448 24.338 24.663 1.00 46.72 89 HIS A N 1
ATOM 713 C CA . HIS A 1 89 ? -3.726 24.740 25.878 1.00 46.72 89 HIS A CA 1
ATOM 714 C C . HIS A 1 89 ? -4.038 26.177 26.336 1.00 46.72 89 HIS A C 1
ATOM 716 O O . HIS A 1 89 ? -3.253 26.787 27.062 1.00 46.72 89 HIS A O 1
ATOM 722 N N . PHE A 1 90 ? -5.202 26.732 25.976 1.00 41.12 90 PHE A N 1
ATOM 723 C CA . PHE A 1 90 ? -5.705 27.952 26.616 1.00 41.12 90 PHE A CA 1
ATOM 724 C C . PHE A 1 90 ? -6.253 27.635 28.017 1.00 41.12 90 PHE A C 1
ATOM 726 O O . PHE A 1 90 ? -7.462 27.589 28.253 1.00 41.12 90 PHE A O 1
ATOM 733 N N . ASP A 1 91 ? -5.353 27.459 28.984 1.00 37.28 91 ASP A N 1
ATOM 734 C CA . ASP A 1 91 ? -5.696 27.734 30.375 1.00 37.28 91 ASP A CA 1
ATOM 735 C C . ASP A 1 91 ? -6.041 29.226 30.470 1.00 37.28 91 ASP A C 1
ATOM 737 O O . ASP A 1 91 ? -5.172 30.095 30.440 1.00 37.28 91 ASP A O 1
ATOM 741 N N . TYR A 1 92 ? -7.339 29.532 30.525 1.00 40.75 92 TYR A N 1
ATOM 742 C CA . TYR A 1 92 ? -7.863 30.882 30.725 1.00 40.75 92 TYR A CA 1
ATOM 743 C C . TYR A 1 92 ? -7.153 31.575 31.905 1.00 40.75 92 TYR A C 1
ATOM 745 O O . TYR A 1 92 ? -7.361 31.165 33.055 1.00 40.75 92 TYR A O 1
ATOM 753 N N . PRO A 1 93 ? -6.405 32.677 31.696 1.00 40.44 93 PRO A N 1
ATOM 754 C CA . PRO A 1 93 ? -5.936 33.485 32.807 1.00 40.44 93 PRO A CA 1
ATOM 755 C C . PRO A 1 93 ? -7.149 34.187 33.420 1.00 40.44 93 PRO A C 1
ATOM 757 O O . PRO A 1 93 ? -7.752 35.089 32.832 1.00 40.44 93 PRO A O 1
ATOM 760 N N . ARG A 1 94 ? -7.553 33.752 34.617 1.00 45.09 94 ARG A N 1
ATOM 761 C CA . ARG A 1 94 ? -8.520 34.492 35.429 1.00 45.09 94 ARG A CA 1
ATOM 762 C C . ARG A 1 94 ? -7.913 35.854 35.791 1.00 45.09 94 ARG A C 1
ATOM 764 O O . ARG A 1 94 ? -7.025 35.902 36.627 1.00 45.09 94 ARG A O 1
ATOM 771 N N . ARG A 1 95 ? -8.496 36.910 35.211 1.00 41.22 95 ARG A N 1
ATOM 772 C CA . ARG A 1 95 ? -8.506 38.336 35.616 1.00 41.22 95 ARG A CA 1
ATOM 773 C C . ARG A 1 95 ? -7.159 39.095 35.695 1.00 41.22 95 ARG A C 1
ATOM 775 O O . ARG A 1 95 ? -6.299 38.724 36.485 1.00 41.22 95 ARG A O 1
ATOM 782 N N . PRO A 1 96 ? -7.014 40.226 34.974 1.00 41.25 96 PRO A N 1
ATOM 783 C CA . PRO A 1 96 ? -5.859 41.115 35.061 1.00 41.25 96 PRO A CA 1
ATOM 784 C C . PRO A 1 96 ? -6.087 42.231 36.092 1.00 41.25 96 PRO A C 1
ATOM 786 O O . PRO A 1 96 ? -6.159 43.405 35.736 1.00 41.25 96 PRO A O 1
ATOM 789 N N . ASP A 1 97 ? -6.168 41.882 37.375 1.00 37.75 97 ASP A N 1
ATOM 790 C CA . ASP A 1 97 ? -6.249 42.889 38.433 1.00 37.75 97 ASP A CA 1
ATOM 791 C C . ASP A 1 97 ? -5.208 42.543 39.512 1.00 37.75 97 ASP A C 1
ATOM 793 O O . ASP A 1 97 ? -5.469 41.668 40.335 1.00 37.75 97 ASP A O 1
ATOM 797 N N . MET A 1 98 ? -4.029 43.198 39.472 1.00 32.72 98 MET A N 1
ATOM 798 C CA . MET A 1 98 ? -3.205 43.655 40.621 1.00 32.72 98 MET A CA 1
ATOM 799 C C . MET A 1 98 ? -1.675 43.606 40.371 1.00 32.72 98 MET A C 1
ATOM 801 O O . MET A 1 98 ? -1.080 42.538 40.293 1.00 32.72 98 MET A O 1
ATOM 805 N N . MET A 1 99 ? -1.107 44.822 40.284 1.00 34.22 99 MET A N 1
ATOM 806 C CA . MET A 1 99 ? 0.260 45.331 40.551 1.00 34.22 99 MET A CA 1
ATOM 807 C C . MET A 1 99 ? 1.500 44.451 40.269 1.00 34.22 99 MET A C 1
ATOM 809 O O . MET A 1 99 ? 1.672 43.384 40.841 1.00 34.22 99 MET A O 1
ATOM 813 N N . ASP A 1 100 ? 2.400 44.861 39.369 1.00 37.22 100 ASP A N 1
ATOM 814 C CA . ASP A 1 100 ? 3.413 45.939 39.496 1.00 37.22 100 ASP A CA 1
ATOM 815 C C . ASP A 1 100 ? 4.641 45.519 40.319 1.00 37.22 100 ASP A C 1
ATOM 817 O O . ASP A 1 100 ? 4.582 45.449 41.546 1.00 37.22 100 ASP A O 1
ATOM 821 N N . SER A 1 101 ? 5.761 45.256 39.634 1.00 33.69 101 SER A N 1
ATOM 822 C CA . SER A 1 101 ? 7.114 45.582 40.109 1.00 33.69 101 SER A CA 1
ATOM 823 C C . SER A 1 101 ? 8.198 45.203 39.090 1.00 33.69 101 SER A C 1
ATOM 825 O O . SER A 1 101 ? 8.512 44.033 38.906 1.00 33.69 101 SER A O 1
ATOM 827 N N . LEU A 1 102 ? 8.818 46.255 38.539 1.00 35.72 102 LEU A N 1
ATOM 828 C CA . LEU A 1 102 ? 10.274 46.444 38.423 1.00 35.72 102 LEU A CA 1
ATOM 829 C C . LEU A 1 102 ? 11.055 45.480 37.508 1.00 35.72 102 LEU A C 1
ATOM 831 O O . LEU A 1 102 ? 11.363 44.371 37.905 1.00 35.72 102 LEU A O 1
ATOM 835 N N . TYR A 1 103 ? 11.506 45.961 36.342 1.00 33.38 103 TYR A N 1
ATOM 836 C CA . TYR A 1 103 ? 12.927 46.265 36.062 1.00 33.38 103 TYR A CA 1
ATOM 837 C C . TYR A 1 103 ? 13.032 47.149 34.789 1.00 33.38 103 TYR A C 1
ATOM 839 O O . TYR A 1 103 ? 12.148 47.105 33.932 1.00 33.38 103 TYR A O 1
ATOM 847 N N . PRO A 1 104 ? 14.042 48.038 34.701 1.00 38.59 104 PRO A N 1
ATOM 848 C CA . PRO A 1 104 ? 14.034 49.240 33.878 1.00 38.59 104 PRO A CA 1
ATOM 849 C C . PRO A 1 104 ? 14.458 48.975 32.434 1.00 38.59 104 PRO A C 1
ATOM 851 O O . PRO A 1 104 ? 15.251 48.082 32.142 1.00 38.59 104 PRO A O 1
ATOM 854 N N . GLY A 1 105 ? 13.943 49.822 31.543 1.00 42.16 105 GLY A N 1
ATOM 855 C CA . GLY A 1 105 ? 14.219 49.794 30.116 1.00 42.16 105 GLY A CA 1
ATOM 856 C C . GLY A 1 105 ? 15.710 49.820 29.795 1.00 42.16 105 GLY A C 1
ATOM 857 O O . GLY A 1 105 ? 16.436 50.732 30.191 1.00 42.16 105 GLY A O 1
ATOM 858 N N . PHE A 1 106 ? 16.127 48.840 28.999 1.00 31.23 106 PHE A N 1
ATOM 859 C CA . PHE A 1 106 ? 17.378 48.871 28.265 1.00 31.23 106 PHE A CA 1
ATOM 860 C C . PHE A 1 106 ? 17.045 48.851 26.771 1.00 31.23 106 PHE A C 1
ATOM 862 O O . PHE A 1 106 ? 16.700 47.821 26.198 1.00 31.23 106 PHE A O 1
ATOM 869 N N . ASN A 1 107 ? 17.108 50.030 26.152 1.00 39.03 107 ASN A N 1
ATOM 870 C CA . ASN A 1 107 ? 17.171 50.174 24.703 1.00 39.03 107 ASN A CA 1
ATOM 871 C C . ASN A 1 107 ? 18.537 49.652 24.229 1.00 39.03 107 ASN A C 1
ATOM 873 O O . ASN A 1 107 ? 19.526 50.378 24.289 1.00 39.03 107 ASN A O 1
ATOM 877 N N . ILE A 1 108 ? 18.586 48.414 23.741 1.00 38.31 108 ILE A N 1
ATOM 878 C CA . ILE A 1 108 ? 19.579 47.963 22.760 1.00 38.31 108 ILE A CA 1
ATOM 879 C C . ILE A 1 108 ? 18.785 47.336 21.616 1.00 38.31 108 ILE A C 1
ATOM 881 O O . ILE A 1 108 ? 18.089 46.341 21.802 1.00 38.31 108 ILE A O 1
ATOM 885 N N . GLY A 1 109 ? 18.879 47.945 20.434 1.00 43.03 109 GLY A N 1
ATOM 886 C CA . GLY A 1 109 ? 18.323 47.418 19.194 1.00 43.03 109 GLY A CA 1
ATOM 887 C C . GLY A 1 109 ? 19.073 46.169 18.740 1.00 43.03 109 GLY A C 1
ATOM 888 O O . GLY A 1 109 ? 19.969 46.256 17.906 1.00 43.03 109 GLY A O 1
ATOM 889 N N . LEU A 1 110 ? 18.692 45.018 19.285 1.00 40.16 110 LEU A N 1
ATOM 890 C CA . LEU A 1 110 ? 18.947 43.718 18.674 1.00 40.16 110 LEU A CA 1
ATOM 891 C C . LEU A 1 110 ? 17.734 43.367 17.800 1.00 40.16 110 LEU A C 1
ATOM 893 O O . LEU A 1 110 ? 16.599 43.613 18.225 1.00 40.16 110 LEU A O 1
ATOM 897 N N . PRO A 1 111 ? 17.923 42.834 16.580 1.00 42.75 111 PRO A N 1
ATOM 898 C CA . PRO A 1 111 ? 16.805 42.356 15.788 1.00 42.75 111 PRO A CA 1
ATOM 899 C C . PRO A 1 111 ? 16.069 41.293 16.608 1.00 42.75 111 PRO A C 1
ATOM 901 O O . PRO A 1 111 ? 16.670 40.323 17.056 1.00 42.75 111 PRO A O 1
ATOM 904 N N . MET A 1 112 ? 14.758 41.461 16.786 1.00 46.16 112 MET A N 1
ATOM 905 C CA . MET A 1 112 ? 13.873 40.526 17.504 1.00 46.16 112 MET A CA 1
ATOM 906 C C . MET A 1 112 ? 13.959 39.074 16.967 1.00 46.16 112 MET A C 1
ATOM 908 O O . MET A 1 112 ? 13.498 38.137 17.610 1.00 46.16 112 MET A O 1
ATOM 912 N N . TRP A 1 113 ? 14.583 38.904 15.799 1.00 44.06 113 TRP A N 1
ATOM 913 C CA . TRP A 1 113 ? 14.884 37.657 15.101 1.00 44.06 113 TRP A CA 1
ATOM 914 C C . TRP A 1 113 ? 16.026 36.831 15.724 1.00 44.06 113 TRP A C 1
ATOM 916 O O . TRP A 1 113 ? 16.041 35.622 15.526 1.00 44.06 113 TRP A O 1
ATOM 926 N N . ASP A 1 114 ? 16.938 37.437 16.497 1.00 44.78 114 ASP A N 1
ATOM 927 C CA . ASP A 1 114 ? 18.077 36.723 17.113 1.00 44.78 114 ASP A CA 1
ATOM 928 C C . ASP A 1 114 ? 17.711 36.032 18.443 1.00 44.78 114 ASP A C 1
ATOM 930 O O . ASP A 1 114 ? 18.466 35.202 18.948 1.00 44.78 114 ASP A O 1
ATOM 934 N N . SER A 1 115 ? 16.547 36.359 19.016 1.00 41.06 115 SER A N 1
ATOM 935 C CA . SER A 1 115 ? 16.104 35.864 20.329 1.00 41.06 115 SER A CA 1
ATOM 936 C C . SER A 1 115 ? 15.190 34.637 20.262 1.00 41.06 115 SER A C 1
ATOM 938 O O . SER A 1 115 ? 14.726 34.170 21.304 1.00 41.06 115 SER A O 1
ATOM 940 N N . TYR A 1 116 ? 14.905 34.101 19.072 1.00 40.72 116 TYR A N 1
ATOM 941 C CA . TYR A 1 116 ? 14.160 32.850 18.975 1.00 40.72 116 TYR A CA 1
ATOM 942 C C . TYR A 1 116 ? 15.062 31.702 19.418 1.00 40.72 116 TYR A C 1
ATOM 944 O O . TYR A 1 116 ? 16.032 31.353 18.746 1.00 40.72 116 TYR A O 1
ATOM 952 N N . LEU A 1 117 ? 14.725 31.099 20.560 1.00 40.25 117 LEU A N 1
ATOM 953 C CA . LEU A 1 117 ? 15.230 29.783 20.917 1.00 40.25 117 LEU A CA 1
ATOM 954 C C . LEU A 1 117 ? 14.892 28.848 19.755 1.00 40.25 117 LEU A C 1
ATOM 956 O O . LEU A 1 117 ? 13.729 28.508 19.542 1.00 40.25 117 LEU A O 1
ATOM 960 N N . ILE A 1 118 ? 15.914 28.464 18.990 1.00 40.50 118 ILE A N 1
ATOM 961 C CA . ILE A 1 118 ? 15.823 27.380 18.020 1.00 40.50 118 ILE A CA 1
ATOM 962 C C . ILE A 1 118 ? 15.621 26.120 18.856 1.00 40.50 118 ILE A C 1
ATOM 964 O O . ILE A 1 118 ? 16.575 25.454 19.263 1.00 40.50 118 ILE A O 1
ATOM 968 N N . PHE A 1 119 ? 14.366 25.822 19.182 1.00 42.44 119 PHE A N 1
ATOM 969 C CA . PHE A 1 119 ? 14.009 24.496 19.630 1.00 42.44 119 PHE A CA 1
ATOM 970 C C . PHE A 1 119 ? 14.336 23.582 18.462 1.00 42.44 119 PHE A C 1
ATOM 972 O O . PHE A 1 119 ? 13.727 23.674 17.399 1.00 42.44 119 PHE A O 1
ATOM 979 N N . GLN A 1 120 ? 15.358 22.744 18.643 1.00 39.62 120 GLN A N 1
ATOM 980 C CA . GLN A 1 120 ? 15.586 21.623 17.750 1.00 39.62 120 GLN A CA 1
ATOM 981 C C . GLN A 1 120 ? 14.258 20.880 17.672 1.00 39.62 120 GLN A C 1
ATOM 983 O O . GLN A 1 120 ? 13.814 20.308 18.671 1.00 39.62 120 GLN A O 1
ATOM 988 N N . THR A 1 121 ? 13.601 20.950 16.515 1.00 43.66 121 THR A N 1
ATOM 989 C CA . THR A 1 121 ? 12.448 20.120 16.201 1.00 43.66 121 THR A CA 1
ATOM 990 C C . THR A 1 121 ? 12.920 18.696 16.429 1.00 43.66 121 THR A C 1
ATOM 992 O O . THR A 1 121 ? 13.743 18.182 15.665 1.00 43.66 121 THR A O 1
ATOM 995 N N . LYS A 1 122 ? 12.514 18.088 17.549 1.00 41.62 122 LYS A N 1
ATOM 996 C CA . LYS A 1 122 ? 12.798 16.677 17.787 1.00 41.62 122 LYS A CA 1
ATOM 997 C C . LYS A 1 122 ? 12.278 15.954 16.546 1.00 41.62 122 LYS A C 1
ATOM 999 O O . LYS A 1 122 ? 11.131 16.216 16.177 1.00 41.62 122 LYS A O 1
ATOM 1004 N N . PRO A 1 123 ? 13.084 15.113 15.877 1.00 47.81 123 PRO A N 1
ATOM 1005 C CA . PRO A 1 123 ? 12.552 14.303 14.794 1.00 47.81 123 PRO A CA 1
ATOM 1006 C C . PRO A 1 123 ? 11.315 13.592 15.345 1.00 47.81 123 PRO A C 1
ATOM 1008 O O . PRO A 1 123 ? 11.392 13.000 16.430 1.00 47.81 123 PRO A O 1
ATOM 1011 N N . LYS A 1 124 ? 10.165 13.756 14.670 1.00 49.41 124 LYS A N 1
ATOM 1012 C CA . LYS A 1 124 ? 8.920 13.077 15.048 1.00 49.41 124 LYS A CA 1
ATOM 1013 C C . LYS A 1 124 ? 9.284 11.615 15.276 1.00 49.41 124 LYS A C 1
ATOM 1015 O O . LYS A 1 124 ? 9.929 11.003 14.426 1.00 49.41 124 LYS A O 1
ATOM 1020 N N . LYS A 1 125 ? 8.972 11.099 16.468 1.00 54.53 125 LYS A N 1
ATOM 1021 C CA . LYS A 1 125 ? 9.220 9.697 16.796 1.00 54.53 125 LYS A CA 1
ATOM 1022 C C . LYS A 1 125 ? 8.487 8.886 15.737 1.00 54.53 125 LYS A C 1
ATOM 1024 O O . LYS A 1 125 ? 7.268 8.972 15.653 1.00 54.53 125 LYS A O 1
ATOM 1029 N N . GLU A 1 126 ? 9.241 8.187 14.906 1.00 59.72 126 GLU A N 1
ATOM 1030 C CA . GLU A 1 126 ? 8.678 7.413 13.814 1.00 59.72 126 GLU A CA 1
ATOM 1031 C C . GLU A 1 126 ? 7.825 6.296 14.421 1.00 59.72 126 GLU A C 1
ATOM 1033 O O . GLU A 1 126 ? 8.327 5.405 15.116 1.00 59.72 126 GLU A O 1
ATOM 1038 N N . GLU A 1 127 ? 6.508 6.415 14.273 1.00 64.81 127 GLU A N 1
ATOM 1039 C CA . GLU A 1 127 ? 5.581 5.406 14.761 1.00 64.81 127 GLU A CA 1
ATOM 1040 C C . GLU A 1 127 ? 5.574 4.247 13.768 1.00 64.81 127 GLU A C 1
ATOM 1042 O O . GLU A 1 127 ? 4.926 4.290 12.727 1.00 64.81 127 GLU A O 1
ATOM 1047 N N . ASN A 1 128 ? 6.308 3.186 14.108 1.00 78.88 128 ASN A N 1
ATOM 1048 C CA . ASN A 1 128 ? 6.319 1.917 13.379 1.00 78.88 128 ASN A CA 1
ATOM 1049 C C . ASN A 1 128 ? 5.039 1.107 13.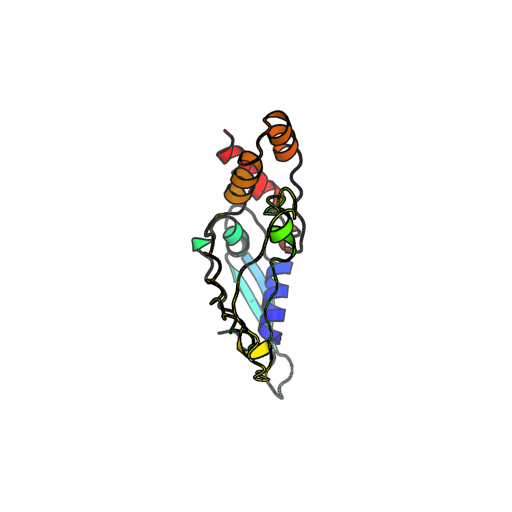652 1.00 78.88 128 ASN A C 1
ATOM 1051 O O . ASN A 1 128 ? 5.107 -0.044 14.079 1.00 78.88 128 ASN A O 1
ATOM 1055 N N . VAL A 1 129 ? 3.874 1.722 13.448 1.00 88.75 129 VAL A N 1
ATOM 1056 C CA . VAL A 1 129 ? 2.555 1.123 13.690 1.00 88.75 129 VAL A CA 1
ATOM 1057 C C . VAL A 1 129 ? 1.881 0.830 12.353 1.00 88.75 129 VAL A C 1
ATOM 1059 O O . VAL A 1 129 ? 1.831 1.681 11.467 1.00 88.75 129 VAL A O 1
ATOM 1062 N N . GLY A 1 130 ? 1.391 -0.399 12.180 1.00 92.31 130 GLY A N 1
ATOM 1063 C CA . GLY A 1 130 ? 0.704 -0.800 10.952 1.00 92.31 130 GLY A CA 1
ATOM 1064 C C . GLY A 1 130 ? -0.667 -0.135 10.816 1.00 92.31 130 GLY A C 1
ATOM 1065 O O . GLY A 1 130 ? -1.312 0.195 11.810 1.00 92.31 130 GLY A O 1
ATOM 1066 N N . LEU A 1 131 ? -1.160 0.004 9.584 1.00 94.19 131 LEU A N 1
ATOM 1067 C CA . LEU A 1 131 ? -2.408 0.712 9.276 1.00 94.19 131 LEU A CA 1
ATOM 1068 C C . LEU A 1 131 ? -3.608 0.230 10.114 1.00 94.19 131 LEU A C 1
ATOM 1070 O O . LEU A 1 131 ? -4.343 1.044 10.668 1.00 94.19 131 LEU A O 1
ATOM 1074 N N . ALA A 1 132 ? -3.802 -1.086 10.242 1.00 94.44 132 ALA A N 1
ATOM 1075 C CA . ALA A 1 132 ? -4.929 -1.646 10.994 1.00 94.44 132 ALA A CA 1
ATOM 1076 C C . ALA A 1 132 ? -4.839 -1.352 12.504 1.00 94.44 132 ALA A C 1
ATOM 1078 O O . ALA A 1 132 ? -5.846 -1.045 13.146 1.00 94.44 132 ALA A O 1
ATOM 1079 N N . GLU A 1 133 ? -3.631 -1.394 13.067 1.00 93.25 133 GLU A N 1
ATOM 1080 C CA . GLU A 1 133 ? -3.383 -1.074 14.474 1.00 93.25 133 GLU A CA 1
ATOM 1081 C C . GLU A 1 133 ? -3.550 0.426 14.737 1.00 93.25 133 GLU A C 1
ATOM 1083 O O . GLU A 1 133 ? -4.160 0.806 15.737 1.00 93.25 133 GLU A O 1
ATOM 1088 N N . ALA A 1 134 ? -3.095 1.275 13.813 1.00 93.44 134 ALA A N 1
ATOM 1089 C CA . ALA A 1 134 ? -3.270 2.720 13.889 1.00 93.44 134 ALA A CA 1
ATOM 1090 C C . ALA A 1 134 ? -4.760 3.105 13.870 1.00 93.44 134 ALA A C 1
ATOM 1092 O O . ALA A 1 134 ? -5.215 3.871 14.724 1.00 93.44 134 ALA A O 1
ATOM 1093 N N . ILE A 1 135 ? -5.546 2.518 12.957 1.00 95.06 135 ILE A N 1
ATOM 1094 C CA . ILE A 1 135 ? -7.004 2.713 12.894 1.00 95.06 135 ILE A CA 1
ATOM 1095 C C . ILE A 1 135 ? -7.660 2.262 14.202 1.00 95.06 135 ILE A C 1
ATOM 1097 O O . ILE A 1 135 ? -8.440 3.007 14.799 1.00 95.06 135 ILE A O 1
ATOM 1101 N N . THR A 1 136 ? -7.327 1.057 14.669 1.00 94.44 136 THR A N 1
ATOM 1102 C CA . THR A 1 136 ? -7.913 0.486 15.887 1.00 94.44 136 THR A CA 1
ATOM 1103 C C . THR A 1 136 ? -7.592 1.352 17.102 1.00 94.44 136 THR A C 1
ATOM 1105 O O . THR A 1 136 ? -8.499 1.739 17.837 1.00 94.44 136 THR A O 1
ATOM 1108 N N . SER A 1 137 ? -6.329 1.734 17.279 1.00 92.88 137 SER A N 1
ATOM 1109 C CA . SER A 1 137 ? -5.876 2.577 18.389 1.00 92.88 137 SER A CA 1
ATOM 1110 C C . SER A 1 137 ? -6.549 3.948 18.369 1.00 92.88 137 SER A C 1
ATOM 1112 O O . SER A 1 137 ? -7.052 4.401 19.398 1.00 92.88 137 SER A O 1
ATOM 1114 N N . SER A 1 138 ? -6.652 4.574 17.193 1.00 94.06 138 SER A N 1
ATOM 1115 C CA . SER A 1 138 ? -7.358 5.844 17.008 1.00 94.06 138 SER A CA 1
ATOM 1116 C C . SER A 1 138 ? -8.826 5.747 17.428 1.00 94.06 138 SER A C 1
ATOM 1118 O O . SER A 1 138 ? -9.282 6.518 18.275 1.00 94.06 138 SER A O 1
ATOM 1120 N N . ILE A 1 139 ? -9.567 4.748 16.939 1.00 94.75 139 ILE A N 1
ATOM 1121 C CA . ILE A 1 139 ? -10.975 4.565 17.313 1.00 94.75 139 ILE A CA 1
ATOM 1122 C C . ILE A 1 139 ? -11.108 4.250 18.809 1.00 94.75 139 ILE A C 1
ATOM 1124 O O . ILE A 1 139 ? -11.962 4.824 19.491 1.00 94.75 139 ILE A O 1
ATOM 1128 N N . LEU A 1 140 ? -10.264 3.372 19.357 1.00 92.44 140 LEU A N 1
ATOM 1129 C CA . LEU A 1 140 ? -10.308 2.988 20.769 1.00 92.44 140 LEU A CA 1
ATOM 1130 C C . LEU A 1 140 ? -9.944 4.135 21.716 1.00 92.44 140 LEU A C 1
ATOM 1132 O O . LEU A 1 140 ? -10.480 4.166 22.827 1.00 92.44 140 LEU A O 1
ATOM 1136 N N . SER A 1 141 ? -9.117 5.086 21.276 1.00 92.62 141 SER A N 1
ATOM 1137 C CA . SER A 1 141 ? -8.791 6.307 22.024 1.00 92.62 141 SER A CA 1
ATOM 1138 C C . SER A 1 141 ? -9.994 7.236 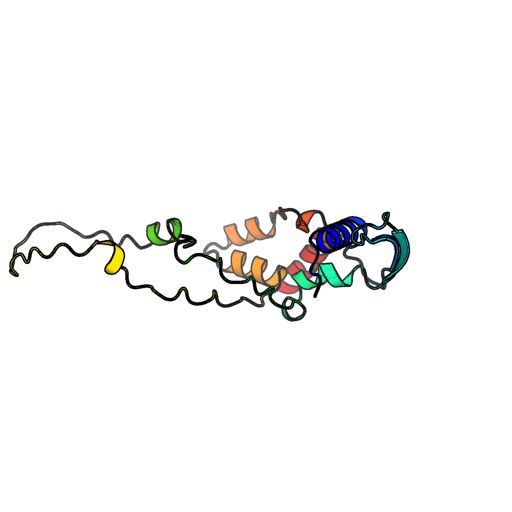22.218 1.00 92.62 141 SER A C 1
ATOM 1140 O O . SER A 1 141 ? -10.001 8.073 23.122 1.00 92.62 141 SER A O 1
ATOM 1142 N N . THR A 1 142 ? -11.059 7.072 21.425 1.00 90.81 142 THR A N 1
ATOM 1143 C CA . THR A 1 142 ? -12.274 7.867 21.613 1.00 90.81 142 THR A CA 1
ATOM 1144 C C . THR A 1 142 ? -12.947 7.513 22.948 1.00 90.81 142 THR A C 1
ATOM 1146 O O . THR A 1 142 ? -12.997 6.360 23.364 1.00 90.81 142 THR A O 1
ATOM 1149 N N . GLY A 1 143 ? -13.491 8.492 23.674 1.00 82.75 143 GLY A N 1
ATOM 1150 C CA . GLY A 1 143 ? -14.010 8.244 25.031 1.00 82.75 143 GLY A CA 1
ATOM 1151 C C . GLY A 1 143 ? -15.380 7.548 25.107 1.00 82.75 143 GLY A C 1
ATOM 1152 O O . GLY A 1 143 ? -15.753 7.037 26.159 1.00 82.75 143 GLY A O 1
ATOM 1153 N N . ARG A 1 144 ? -16.164 7.522 24.018 1.00 92.44 144 ARG A N 1
ATOM 1154 C CA . ARG A 1 144 ? -17.579 7.092 24.039 1.00 92.44 144 ARG A CA 1
ATOM 1155 C C . ARG A 1 144 ? -17.793 5.776 23.294 1.00 92.44 144 ARG A C 1
ATOM 1157 O O . ARG A 1 144 ? -17.543 5.706 22.097 1.00 92.44 144 ARG A O 1
ATOM 1164 N N . ILE A 1 145 ? -18.348 4.768 23.971 1.00 92.25 145 ILE A N 1
ATOM 1165 C CA . ILE A 1 145 ? -18.580 3.419 23.414 1.00 92.25 145 ILE A CA 1
ATOM 1166 C C . ILE A 1 145 ? -19.490 3.455 22.175 1.00 92.25 145 ILE A C 1
ATOM 1168 O O . ILE A 1 145 ? -19.176 2.834 21.160 1.00 92.25 145 ILE A O 1
ATOM 1172 N N . ASP A 1 146 ? -20.575 4.231 22.210 1.00 93.38 146 ASP A N 1
ATOM 1173 C CA . ASP A 1 146 ? -21.484 4.353 21.061 1.00 93.38 146 ASP A CA 1
ATOM 1174 C C . ASP A 1 146 ? -20.807 4.983 19.841 1.00 93.38 146 ASP A C 1
ATOM 1176 O O . ASP A 1 146 ? -21.134 4.653 18.701 1.00 93.38 146 ASP A O 1
ATOM 1180 N N . LEU A 1 147 ? -19.847 5.884 20.075 1.00 94.62 147 LEU A N 1
ATOM 1181 C CA . LEU A 1 147 ? -19.071 6.505 19.009 1.00 94.62 147 LEU A CA 1
ATOM 1182 C C . LEU A 1 147 ? -18.084 5.504 18.404 1.00 94.62 147 LEU A C 1
ATOM 1184 O O . LEU A 1 147 ? -18.037 5.398 17.184 1.00 94.62 147 LEU A O 1
ATOM 1188 N N . LYS A 1 148 ? -17.380 4.715 19.230 1.00 94.06 148 LYS A N 1
ATOM 1189 C CA . LYS A 1 148 ? -16.486 3.639 18.759 1.00 94.06 148 LYS A CA 1
ATOM 1190 C C . LYS A 1 148 ? -17.196 2.704 17.791 1.00 94.06 148 LYS A C 1
ATOM 1192 O O . LYS A 1 148 ? -16.698 2.457 16.701 1.00 94.06 148 LYS A O 1
ATOM 1197 N N . ARG A 1 149 ? -18.396 2.242 18.163 1.00 92.62 149 ARG A N 1
ATOM 1198 C CA . ARG A 1 149 ? -19.213 1.357 17.318 1.00 92.62 149 ARG A CA 1
ATOM 1199 C C . ARG A 1 149 ? -19.515 1.988 15.962 1.00 92.62 149 ARG A C 1
ATOM 1201 O O . ARG A 1 149 ? -19.343 1.338 14.942 1.00 92.62 149 ARG A O 1
ATOM 1208 N N . LYS A 1 150 ? -19.927 3.260 15.942 1.00 95.00 150 LYS A N 1
ATOM 1209 C CA . LYS A 1 150 ? -20.199 3.980 14.688 1.00 95.00 150 LYS A CA 1
ATOM 1210 C C . LYS A 1 150 ? -18.949 4.139 13.826 1.00 95.00 150 LYS A C 1
ATOM 1212 O O . LYS A 1 150 ? -19.047 3.992 12.616 1.00 95.00 150 LYS A O 1
ATOM 1217 N N . LEU A 1 151 ? -17.804 4.424 14.445 1.00 95.12 151 LEU A N 1
ATOM 1218 C CA . LEU A 1 151 ? -16.537 4.601 13.740 1.00 95.12 151 LEU A CA 1
ATOM 1219 C C . LEU A 1 151 ? -16.046 3.291 13.120 1.00 95.12 151 LEU A C 1
ATOM 1221 O O . LEU A 1 151 ? -15.713 3.290 11.942 1.00 95.12 151 LEU A O 1
ATOM 1225 N N . PHE A 1 152 ? -16.096 2.171 13.850 1.00 94.06 152 PHE A N 1
ATOM 1226 C CA . PHE A 1 152 ? -15.763 0.858 13.283 1.00 94.06 152 PHE A CA 1
ATOM 1227 C C . PHE A 1 152 ? -16.693 0.460 12.130 1.00 94.06 152 PHE A C 1
ATOM 1229 O O . PHE A 1 152 ? -16.249 -0.176 11.182 1.00 94.06 152 PHE A O 1
ATOM 1236 N N . CYS A 1 153 ? -17.965 0.864 12.170 1.00 92.31 153 CYS A N 1
ATOM 1237 C CA . CYS A 1 153 ? -18.916 0.598 11.089 1.00 92.31 153 CYS A CA 1
ATOM 1238 C C . CYS A 1 153 ? -18.795 1.546 9.881 1.00 92.31 153 CYS A C 1
ATOM 1240 O O . CYS A 1 153 ? -19.525 1.359 8.912 1.00 92.31 153 CYS A O 1
ATOM 1242 N N . SER A 1 154 ? -17.964 2.591 9.938 1.00 94.62 154 SER A N 1
ATOM 1243 C CA . SER A 1 154 ? -17.939 3.646 8.917 1.00 94.62 154 SER A CA 1
ATOM 1244 C C . SER A 1 154 ? -16.530 4.196 8.698 1.00 94.62 154 SER A C 1
ATOM 1246 O O . SER A 1 154 ? -16.297 5.405 8.786 1.00 94.62 154 SER A O 1
ATOM 1248 N N . ILE A 1 155 ? -15.589 3.304 8.399 1.00 95.00 155 ILE A N 1
ATOM 1249 C CA . ILE A 1 155 ? -14.217 3.669 8.041 1.00 95.00 155 ILE A CA 1
ATOM 1250 C C . ILE A 1 155 ? -14.184 4.077 6.568 1.00 95.00 155 ILE A C 1
ATOM 1252 O O . ILE A 1 155 ? -14.704 3.375 5.704 1.00 95.00 155 ILE A O 1
ATOM 1256 N N . GLN A 1 156 ? -13.564 5.219 6.282 1.00 94.44 156 GLN A N 1
ATOM 1257 C CA . GLN A 1 156 ? -13.346 5.697 4.921 1.00 94.44 156 GLN A CA 1
ATOM 1258 C C . GLN A 1 156 ? -11.853 5.664 4.616 1.00 94.44 156 GLN A C 1
ATOM 1260 O O . GLN A 1 156 ? -11.060 6.283 5.324 1.00 94.44 156 GLN A O 1
ATOM 1265 N N . LEU A 1 157 ? -11.478 4.952 3.554 1.00 94.12 157 LEU A N 1
ATOM 1266 C CA . LEU A 1 157 ? -10.122 4.971 3.016 1.00 94.12 157 LEU A CA 1
ATOM 1267 C C . LEU A 1 157 ? -10.067 6.013 1.897 1.00 94.12 157 LEU A C 1
ATOM 1269 O O . LEU A 1 157 ? -10.794 5.911 0.911 1.00 94.12 157 LEU A O 1
ATOM 1273 N N . ILE A 1 158 ? -9.231 7.031 2.076 1.00 93.88 158 ILE A N 1
ATOM 1274 C CA . ILE A 1 158 ? -9.065 8.151 1.142 1.00 93.88 158 ILE A CA 1
ATOM 1275 C C . ILE A 1 158 ? -7.583 8.348 0.792 1.00 93.88 158 ILE A C 1
ATOM 1277 O O . ILE A 1 158 ? -6.701 7.845 1.486 1.00 93.88 158 ILE A O 1
ATOM 1281 N N . GLY A 1 159 ? -7.307 9.107 -0.273 1.00 92.44 159 GLY A N 1
ATOM 1282 C CA . GLY A 1 159 ? -5.951 9.384 -0.764 1.00 92.44 159 GLY A CA 1
ATOM 1283 C C . GLY A 1 159 ? -5.509 8.453 -1.899 1.00 92.44 159 GLY A C 1
ATOM 1284 O O . GLY A 1 159 ? -6.203 7.501 -2.239 1.00 92.44 159 GLY A O 1
ATOM 1285 N N . GLY A 1 160 ? -4.351 8.735 -2.507 1.00 90.00 160 GLY A N 1
ATOM 1286 C CA . GLY A 1 160 ? -3.893 8.014 -3.707 1.00 90.00 160 GLY A CA 1
ATOM 1287 C C . GLY A 1 160 ? -3.686 6.514 -3.478 1.00 90.00 160 GLY A C 1
ATOM 1288 O O . GLY A 1 160 ? -4.099 5.698 -4.294 1.00 90.00 160 GLY A O 1
ATOM 1289 N N . VAL A 1 161 ? -3.133 6.139 -2.321 1.00 89.19 161 VAL A N 1
ATOM 1290 C CA . VAL A 1 161 ? -2.899 4.730 -1.962 1.00 89.19 161 VAL A CA 1
ATOM 1291 C C . VAL A 1 161 ? -4.209 3.951 -1.788 1.00 89.19 161 VAL A C 1
ATOM 1293 O O . VAL A 1 161 ? -4.227 2.743 -2.019 1.00 89.19 161 VAL A O 1
ATOM 1296 N N . ALA A 1 162 ? -5.320 4.626 -1.465 1.00 92.00 162 ALA A N 1
ATOM 1297 C CA . ALA A 1 162 ? -6.631 3.989 -1.333 1.00 92.00 162 ALA A CA 1
ATOM 1298 C C . ALA A 1 162 ? -7.173 3.407 -2.652 1.00 92.00 162 ALA A C 1
ATOM 1300 O O . ALA A 1 162 ? -8.106 2.611 -2.621 1.00 92.00 162 ALA A O 1
ATOM 1301 N N . LEU A 1 163 ? -6.576 3.769 -3.795 1.00 92.50 163 LEU A N 1
ATOM 1302 C CA . LEU A 1 163 ? -6.896 3.204 -5.109 1.00 92.50 163 LEU A CA 1
ATOM 1303 C C . LEU A 1 163 ? -6.237 1.840 -5.361 1.00 92.50 163 LEU A C 1
ATOM 1305 O O . LEU A 1 163 ? -6.517 1.218 -6.381 1.00 92.50 163 LEU A O 1
AT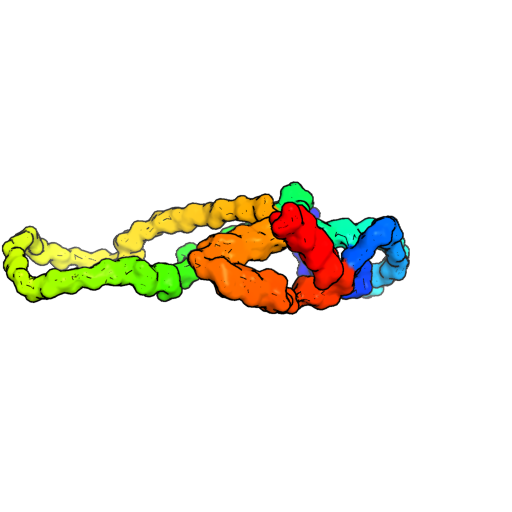OM 1309 N N . THR A 1 164 ? -5.372 1.372 -4.455 1.00 94.88 164 THR A N 1
ATOM 1310 C CA . THR A 1 164 ? -4.728 0.059 -4.578 1.00 94.88 164 THR A CA 1
ATOM 1311 C C . THR A 1 164 ? -5.783 -1.040 -4.499 1.00 94.88 164 THR A C 1
ATOM 1313 O O . THR A 1 164 ? -6.487 -1.177 -3.493 1.00 94.88 164 THR A O 1
ATOM 1316 N N . GLU A 1 165 ? -5.882 -1.848 -5.551 1.00 95.19 165 GLU A N 1
ATOM 1317 C CA . GLU A 1 165 ? -6.818 -2.967 -5.594 1.00 95.19 165 GLU A CA 1
ATOM 1318 C C . GLU A 1 165 ? -6.534 -3.953 -4.446 1.00 95.19 165 GLU A C 1
ATOM 1320 O O . GLU A 1 165 ? -5.385 -4.192 -4.075 1.00 95.19 165 GLU A O 1
ATOM 1325 N N . GLY A 1 166 ? -7.592 -4.480 -3.825 1.00 94.94 166 GLY A N 1
ATOM 1326 C CA . GLY A 1 166 ? -7.481 -5.391 -2.682 1.00 94.94 166 GLY A CA 1
ATOM 1327 C C . GLY A 1 166 ? -7.175 -4.730 -1.331 1.00 94.94 166 GLY A C 1
ATOM 1328 O O . GLY A 1 166 ? -7.182 -5.420 -0.313 1.00 94.94 166 GLY A O 1
ATOM 1329 N N . LEU A 1 167 ? -6.969 -3.407 -1.263 1.00 95.56 167 LEU A N 1
ATOM 1330 C CA . LEU A 1 167 ? -6.714 -2.728 0.015 1.00 95.56 167 LEU A CA 1
ATOM 1331 C C . LEU A 1 167 ? -7.898 -2.814 0.981 1.00 95.56 167 LEU A C 1
ATOM 1333 O O . LEU A 1 167 ? -7.694 -3.085 2.160 1.00 95.56 167 LEU A O 1
ATOM 1337 N N . ILE A 1 168 ? -9.123 -2.598 0.492 1.00 94.38 168 ILE A N 1
ATOM 1338 C CA . ILE A 1 168 ? -10.342 -2.644 1.315 1.00 94.38 168 ILE A CA 1
ATOM 1339 C C . ILE A 1 168 ? -10.474 -3.994 2.043 1.00 94.38 168 ILE A C 1
ATOM 1341 O O . ILE A 1 168 ? -10.444 -3.975 3.275 1.00 94.38 168 ILE A O 1
ATOM 1345 N N . PRO A 1 169 ? -10.535 -5.152 1.350 1.00 94.62 169 PRO A N 1
ATOM 1346 C CA . PRO A 1 169 ? -10.655 -6.438 2.039 1.00 94.62 169 PRO A CA 1
ATOM 1347 C C . PRO A 1 169 ? -9.453 -6.717 2.953 1.00 94.62 169 PRO A C 1
ATOM 1349 O O . PRO A 1 169 ? -9.622 -7.195 4.069 1.00 94.62 169 PRO A O 1
ATOM 1352 N N . ALA A 1 170 ? -8.239 -6.321 2.554 1.00 94.69 170 ALA A N 1
ATOM 1353 C CA . ALA A 1 170 ? -7.048 -6.503 3.381 1.00 94.69 170 ALA A CA 1
ATOM 1354 C C . ALA A 1 170 ? -7.075 -5.707 4.699 1.00 94.69 170 ALA A C 1
ATOM 1356 O O . ALA A 1 170 ? -6.498 -6.159 5.696 1.00 94.69 170 ALA A O 1
ATOM 1357 N N . VAL A 1 171 ? -7.696 -4.522 4.704 1.00 95.06 171 VAL A N 1
ATOM 1358 C CA . VAL A 1 171 ? -7.937 -3.725 5.914 1.00 95.06 171 VAL A CA 1
ATOM 1359 C C . VAL A 1 171 ? -9.041 -4.365 6.751 1.00 95.06 171 VAL A C 1
ATOM 1361 O O . VAL A 1 171 ? -8.849 -4.536 7.954 1.00 95.06 171 VAL A O 1
ATOM 1364 N N . GLU A 1 172 ? -10.163 -4.743 6.136 1.00 93.50 172 GLU A N 1
ATOM 1365 C CA . GLU A 1 172 ? -11.301 -5.360 6.828 1.00 93.50 172 GLU A CA 1
ATOM 1366 C C . GLU A 1 172 ? -10.892 -6.632 7.578 1.00 93.50 172 GLU A C 1
ATOM 1368 O O . GLU A 1 172 ? -11.122 -6.718 8.785 1.00 93.50 172 GLU A O 1
ATOM 1373 N N . ASP A 1 173 ? -10.197 -7.560 6.917 1.00 92.81 173 ASP A N 1
ATOM 1374 C CA . ASP A 1 173 ? -9.752 -8.822 7.521 1.00 92.81 173 ASP A CA 1
ATOM 1375 C C . ASP A 1 173 ? -8.884 -8.588 8.765 1.00 92.81 173 ASP A C 1
ATOM 1377 O O . ASP A 1 173 ? -9.045 -9.236 9.800 1.00 92.81 173 ASP A O 1
ATOM 1381 N N . ARG A 1 174 ? -7.975 -7.610 8.700 1.00 92.81 174 ARG A N 1
ATOM 1382 C CA . ARG A 1 174 ? -7.072 -7.284 9.813 1.00 92.81 174 ARG A CA 1
ATOM 1383 C C . ARG A 1 174 ? -7.775 -6.566 10.952 1.00 92.81 174 ARG A C 1
ATOM 1385 O O . ARG A 1 174 ? -7.420 -6.786 12.105 1.00 92.81 174 ARG A O 1
ATOM 1392 N N . LEU A 1 175 ? -8.758 -5.721 10.654 1.00 92.00 175 LEU A N 1
ATOM 1393 C CA . LEU A 1 175 ? -9.564 -5.077 11.687 1.00 92.00 175 LEU A CA 1
ATOM 1394 C C . LEU A 1 175 ? -10.445 -6.096 12.406 1.00 92.00 175 LEU A C 1
ATOM 1396 O O . LEU A 1 175 ? -10.516 -6.069 13.631 1.00 92.00 175 LEU A O 1
ATOM 1400 N N . VAL A 1 176 ? -11.057 -7.032 11.676 1.00 87.81 176 VAL A N 1
ATOM 1401 C CA . VAL A 1 176 ? -11.831 -8.128 12.276 1.00 87.81 176 VAL A CA 1
ATOM 1402 C C . VAL A 1 176 ? -10.958 -8.944 13.231 1.00 87.81 176 VAL A C 1
ATOM 1404 O O . VAL A 1 176 ? -11.375 -9.199 14.357 1.00 87.81 176 VAL A O 1
ATOM 1407 N N . LEU A 1 177 ? -9.729 -9.282 12.830 1.00 78.50 177 LEU A N 1
ATOM 1408 C CA . LEU A 1 177 ? -8.777 -10.008 13.680 1.00 78.50 177 LEU A CA 1
ATOM 1409 C C . LEU A 1 177 ? -8.343 -9.244 14.942 1.00 78.50 177 LEU A C 1
ATOM 1411 O O . LEU A 1 177 ? -7.958 -9.881 15.915 1.00 78.50 177 LEU A O 1
ATOM 1415 N N . LEU A 1 178 ? -8.361 -7.909 14.930 1.00 81.06 178 LEU A N 1
ATOM 1416 C CA . LEU A 1 178 ? -7.938 -7.079 16.068 1.00 81.06 178 LEU A CA 1
ATOM 1417 C C . LEU A 1 178 ? -9.080 -6.731 17.035 1.00 81.06 178 LEU A C 1
ATOM 1419 O O . LEU A 1 178 ? -8.817 -6.301 18.158 1.00 81.06 178 LEU A O 1
ATOM 1423 N N . ILE A 1 179 ? -10.334 -6.853 16.595 1.00 75.56 179 ILE A N 1
ATOM 1424 C CA . ILE A 1 179 ? -11.523 -6.472 17.373 1.00 75.56 179 ILE A CA 1
ATOM 1425 C C . ILE A 1 179 ? -12.186 -7.692 18.042 1.00 75.56 179 ILE A C 1
ATOM 1427 O O . ILE A 1 179 ? -12.904 -7.514 19.031 1.00 75.56 179 ILE A O 1
ATOM 1431 N N . LEU A 1 180 ? -11.964 -8.902 17.512 1.00 66.44 180 LEU A N 1
ATOM 1432 C CA . LEU A 1 180 ? -12.401 -10.180 18.098 1.00 66.44 180 LEU A CA 1
ATOM 1433 C C . LEU A 1 180 ? -11.437 -10.672 19.184 1.00 66.44 180 LEU A C 1
ATOM 1435 O O . LEU A 1 180 ? -11.953 -11.190 20.201 1.00 66.44 180 LEU A O 1
#

Radius of gyration: 25.65 Å; chains: 1; bounding box: 43×66×68 Å

pLDDT: mean 75.04, std 22.01, range [31.23, 96.06]

Sequence (180 aa):
MLTKPIDLLMLNELKESYCYIQEGEVDAVAVVQSYEDGMPAASHRTRLTALNVPPMGLFYPTLLVPEVYPPPPRSWFNDYEDMLEETWHFDYPRRPDMMDSLYPGFNIGLPMWDSYLIFQTKPKKEENVGLAEAITSSILSTGRIDLKRKLFCSIQLIGGVALTEGLIPAVEDRLVLLIL

Secondary structure (DSSP, 8-state):
---SHHHHHHHHHHHHHH----SS---EEEEEEE--TTSPPEEEEEEE--TTHHHHTTT-GGGSPP--PPPPSSTT----TTTTTGGGG----------------------TTTT------PPP------HHHHHHHHHHHSS-HHHHHHHHT-----SGGGGSTTHHHHHHHHHHHHH-

Foldseek 3Di:
DPDDPVVVVQVVCCLLPQAAADPDKGKDWDWGWDDDPPDPIDIDTDIDIRSDPVLCCLQQVVVDDDDPDPDPPDPPPPPPVCPPVVVVPPPDDPDDDDDDDDDDDDDDDDPPVVPDPPPPPDPPPPPRHHPLRVLLCVLVPDPDPVSSVVSLVDDDDDDDSSSHHPPVVVSVVSNVVVVD